Protein AF-A0A314XXP6-F1 (afdb_monomer_lite)

Structure (mmCIF, N/CA/C/O backbone):
data_AF-A0A314XXP6-F1
#
_entry.id   AF-A0A314XXP6-F1
#
loop_
_atom_site.group_PDB
_atom_site.id
_atom_site.type_symbol
_atom_site.label_atom_id
_atom_site.label_alt_id
_atom_site.label_comp_id
_atom_site.label_asym_id
_atom_site.label_entity_id
_atom_site.label_seq_id
_atom_site.pdbx_PDB_ins_code
_atom_site.Cartn_x
_atom_site.Cartn_y
_atom_site.Cartn_z
_atom_site.occupancy
_atom_site.B_iso_or_equiv
_atom_site.auth_seq_id
_atom_site.auth_comp_id
_atom_site.auth_asym_id
_atom_site.auth_atom_id
_atom_site.pdbx_PDB_model_num
ATOM 1 N N . MET A 1 1 ? 7.974 -6.947 3.186 1.00 59.69 1 MET A N 1
ATOM 2 C CA . MET A 1 1 ? 8.260 -8.046 2.240 1.00 59.69 1 MET A CA 1
ATOM 3 C C . MET A 1 1 ? 9.757 -8.037 1.919 1.00 59.69 1 MET A C 1
ATOM 5 O O . MET A 1 1 ? 10.365 -6.996 2.116 1.00 59.69 1 MET A O 1
ATOM 9 N N . ASN A 1 2 ? 10.394 -9.140 1.501 1.00 65.62 2 ASN A N 1
ATOM 10 C CA . ASN A 1 2 ? 11.787 -9.049 1.025 1.00 65.62 2 ASN A CA 1
ATOM 11 C C . ASN A 1 2 ? 11.771 -8.589 -0.443 1.00 65.62 2 ASN A C 1
ATOM 13 O O . ASN A 1 2 ? 11.155 -9.261 -1.271 1.00 65.62 2 ASN A O 1
ATOM 17 N N . ALA A 1 3 ? 12.417 -7.459 -0.739 1.00 60.09 3 ALA A N 1
ATOM 18 C CA . ALA A 1 3 ? 12.481 -6.868 -2.074 1.00 60.09 3 ALA A CA 1
ATOM 19 C C . ALA A 1 3 ? 13.053 -7.833 -3.124 1.00 60.09 3 ALA A C 1
ATOM 21 O O . ALA A 1 3 ? 12.589 -7.831 -4.262 1.00 60.09 3 ALA A O 1
ATOM 22 N N . ASP A 1 4 ? 13.978 -8.708 -2.724 1.00 67.06 4 ASP A N 1
ATOM 23 C CA . ASP A 1 4 ? 14.649 -9.641 -3.634 1.00 67.06 4 ASP A CA 1
ATOM 24 C C . ASP A 1 4 ? 13.693 -10.699 -4.202 1.00 67.06 4 ASP A C 1
ATOM 26 O O . ASP A 1 4 ? 13.876 -11.172 -5.317 1.00 67.06 4 ASP A O 1
ATOM 30 N N . ARG A 1 5 ? 12.622 -11.029 -3.465 1.00 84.12 5 ARG A N 1
ATOM 31 C CA . ARG A 1 5 ? 11.625 -12.029 -3.882 1.00 84.12 5 ARG A CA 1
ATOM 32 C C . ARG A 1 5 ? 10.406 -11.433 -4.577 1.00 84.12 5 ARG A C 1
ATOM 34 O O . ARG A 1 5 ? 9.581 -12.180 -5.092 1.00 84.12 5 ARG A O 1
ATOM 41 N N . LEU A 1 6 ? 10.263 -10.106 -4.579 1.00 87.06 6 LEU A N 1
ATOM 42 C CA . LEU A 1 6 ? 9.166 -9.436 -5.280 1.00 87.06 6 LEU A CA 1
ATOM 43 C C . LEU A 1 6 ? 9.270 -9.678 -6.785 1.00 87.06 6 LEU A C 1
ATOM 45 O O . LEU A 1 6 ? 8.284 -10.026 -7.417 1.00 87.06 6 LEU A O 1
ATOM 49 N N . LEU A 1 7 ? 10.472 -9.535 -7.344 1.00 88.31 7 LEU A N 1
ATOM 50 C CA . LEU A 1 7 ? 10.697 -9.678 -8.783 1.00 88.31 7 LEU A CA 1
ATOM 51 C C . LEU A 1 7 ? 10.479 -11.118 -9.271 1.00 88.31 7 LEU A C 1
ATOM 53 O O . LEU A 1 7 ? 10.119 -11.319 -10.423 1.00 88.31 7 LEU A O 1
ATOM 57 N N . GLU A 1 8 ? 10.643 -12.110 -8.391 1.00 90.12 8 GLU A N 1
ATOM 58 C CA . GLU A 1 8 ? 10.444 -13.532 -8.708 1.00 90.12 8 GLU A CA 1
ATOM 59 C C . GLU A 1 8 ? 8.974 -13.901 -8.967 1.00 90.12 8 GLU A C 1
ATOM 61 O O . GLU A 1 8 ? 8.707 -14.945 -9.557 1.00 90.12 8 GLU A O 1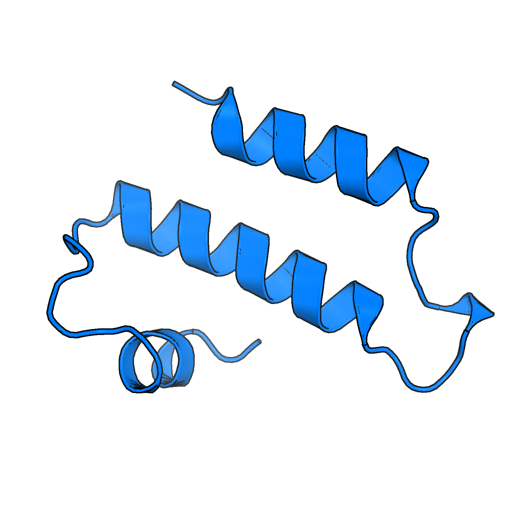
ATOM 66 N N . ILE A 1 9 ? 8.023 -13.088 -8.490 1.00 89.06 9 ILE A N 1
ATOM 67 C CA . ILE A 1 9 ? 6.580 -13.368 -8.583 1.00 89.06 9 ILE A CA 1
ATOM 68 C C . ILE A 1 9 ? 5.853 -12.487 -9.606 1.00 89.06 9 ILE A C 1
ATOM 70 O O . ILE A 1 9 ? 4.641 -12.631 -9.769 1.00 89.06 9 ILE A O 1
ATOM 74 N N . LEU A 1 10 ? 6.561 -11.556 -10.251 1.00 89.56 10 LEU A N 1
ATOM 75 C CA . LEU A 1 10 ? 5.984 -10.688 -11.274 1.00 89.56 10 LEU A CA 1
ATOM 76 C C . LEU A 1 10 ? 5.869 -11.436 -12.604 1.00 89.56 10 LEU A C 1
ATOM 78 O O . LEU A 1 10 ? 6.732 -12.236 -12.960 1.00 89.56 10 LEU A O 1
ATOM 82 N N . ASP A 1 11 ? 4.790 -11.155 -13.330 1.00 90.69 11 ASP A N 1
ATOM 83 C CA . ASP A 1 11 ? 4.617 -11.605 -14.710 1.00 90.69 11 ASP A CA 1
ATOM 84 C C . ASP A 1 11 ? 5.681 -10.939 -15.599 1.00 90.69 11 ASP A C 1
ATOM 86 O O . ASP A 1 11 ? 6.055 -9.784 -15.372 1.00 90.69 11 ASP A O 1
ATOM 90 N N . ASP A 1 12 ? 6.172 -11.656 -16.609 1.00 88.75 12 ASP A N 1
ATOM 91 C CA . ASP A 1 12 ? 7.217 -11.166 -17.512 1.00 88.75 12 ASP A CA 1
ATOM 92 C C . ASP A 1 12 ? 6.753 -9.972 -18.361 1.00 88.75 12 ASP A C 1
ATOM 94 O O . ASP A 1 12 ? 7.575 -9.217 -18.884 1.00 88.75 12 ASP A O 1
ATOM 98 N N . GLN A 1 13 ? 5.440 -9.753 -18.445 1.00 91.81 13 GLN A N 1
ATOM 99 C CA . GLN A 1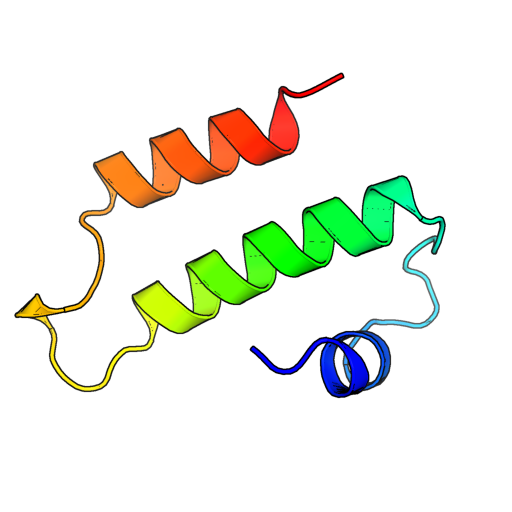 13 ? 4.831 -8.598 -19.096 1.00 91.81 13 GLN A CA 1
ATOM 100 C C . GLN A 1 13 ? 4.844 -7.322 -18.244 1.00 91.81 13 GLN A C 1
ATOM 102 O O . GLN A 1 13 ? 4.508 -6.254 -18.762 1.00 91.81 13 GLN A O 1
ATOM 107 N N . VAL A 1 14 ? 5.197 -7.392 -16.956 1.00 88.62 14 VAL A N 1
ATOM 108 C CA . VAL A 1 14 ? 5.269 -6.199 -16.104 1.00 88.62 14 VAL A CA 1
ATOM 109 C C . VAL A 1 14 ? 6.496 -5.374 -16.511 1.00 88.62 14 VAL A C 1
ATOM 111 O O . VAL A 1 14 ? 7.623 -5.851 -16.375 1.00 88.62 14 VAL A O 1
ATOM 114 N N . PRO A 1 15 ? 6.327 -4.128 -16.991 1.00 88.94 15 PRO A N 1
ATOM 115 C CA . PRO A 1 15 ? 7.465 -3.287 -17.331 1.00 88.94 15 PRO A CA 1
ATOM 116 C C . PRO A 1 15 ? 8.233 -2.931 -16.057 1.00 88.94 15 PRO A C 1
ATOM 118 O O . PRO A 1 15 ? 7.670 -2.370 -15.121 1.00 88.94 15 PRO A O 1
ATOM 121 N N . LEU A 1 16 ? 9.526 -3.251 -16.020 1.00 89.25 16 LEU A N 1
ATOM 122 C CA . LEU A 1 16 ? 10.380 -2.972 -14.869 1.00 89.25 16 LEU A CA 1
ATOM 123 C C . LEU A 1 16 ? 11.258 -1.753 -15.143 1.00 89.25 16 LEU A C 1
ATOM 125 O O . LEU A 1 16 ? 12.092 -1.751 -16.047 1.00 89.25 16 LEU A O 1
ATOM 129 N N . ASN A 1 17 ? 11.084 -0.725 -14.321 1.00 90.75 17 ASN A N 1
ATOM 130 C CA . ASN A 1 17 ? 12.029 0.368 -14.136 1.00 90.75 17 ASN A CA 1
ATOM 131 C C . ASN A 1 17 ? 12.131 0.665 -12.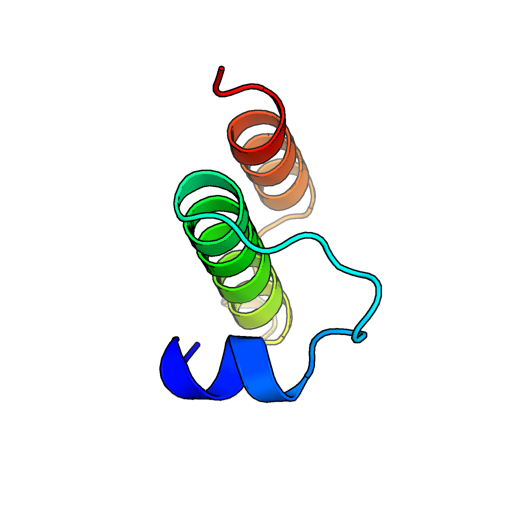628 1.00 90.75 17 ASN A C 1
ATOM 133 O O . ASN A 1 17 ? 11.362 0.113 -11.840 1.00 90.75 17 ASN A O 1
ATOM 137 N N . GLU A 1 18 ? 13.085 1.497 -12.213 1.00 88.31 18 GLU A N 1
ATOM 138 C CA . GLU A 1 18 ? 13.306 1.775 -10.785 1.00 88.31 18 GLU A CA 1
ATOM 139 C C . GLU A 1 18 ? 12.056 2.344 -10.094 1.00 88.31 18 GLU A C 1
ATOM 141 O O . GLU A 1 18 ? 11.703 1.888 -9.011 1.00 88.31 18 GLU A O 1
ATOM 146 N N . GLU A 1 19 ? 11.337 3.258 -10.748 1.00 89.06 19 GLU A N 1
ATOM 147 C CA . GLU A 1 19 ? 10.115 3.880 -10.223 1.00 89.06 19 GLU A CA 1
ATOM 148 C C . GLU A 1 19 ? 8.993 2.856 -9.987 1.00 89.06 19 GLU A C 1
ATOM 150 O O . GLU A 1 19 ? 8.426 2.779 -8.897 1.00 89.06 19 GLU A O 1
ATOM 155 N N . ILE A 1 20 ? 8.722 2.004 -10.977 1.00 89.31 20 ILE A N 1
ATOM 156 C CA . ILE A 1 20 ? 7.721 0.939 -10.889 1.00 89.31 20 ILE A CA 1
ATOM 157 C C . ILE A 1 20 ? 8.124 -0.077 -9.818 1.00 89.31 20 ILE A C 1
ATOM 159 O O . ILE A 1 20 ? 7.271 -0.551 -9.070 1.00 89.31 20 ILE A O 1
ATOM 163 N N . ILE A 1 21 ? 9.412 -0.415 -9.710 1.00 89.69 21 ILE A N 1
ATOM 164 C CA . ILE A 1 21 ? 9.896 -1.341 -8.680 1.00 89.69 21 ILE A CA 1
ATOM 165 C C . ILE A 1 21 ? 9.646 -0.768 -7.281 1.00 89.69 21 ILE A C 1
ATOM 167 O O . ILE A 1 21 ? 9.185 -1.509 -6.412 1.00 89.69 21 ILE A O 1
ATOM 171 N N . GLU A 1 22 ? 9.893 0.524 -7.054 1.00 90.00 22 GLU A N 1
ATOM 172 C CA . GLU A 1 22 ? 9.586 1.174 -5.774 1.00 90.00 22 GLU A CA 1
ATOM 173 C C . GLU A 1 22 ? 8.079 1.183 -5.482 1.00 90.00 22 GLU A C 1
ATOM 175 O O . GLU A 1 22 ? 7.661 0.751 -4.406 1.00 90.00 22 GLU A O 1
ATOM 180 N N . GLN A 1 23 ? 7.238 1.543 -6.455 1.00 91.31 23 GLN A N 1
ATOM 181 C CA . GLN A 1 23 ? 5.781 1.485 -6.286 1.00 91.31 23 GLN A CA 1
ATOM 182 C C . GLN A 1 23 ? 5.299 0.066 -5.951 1.00 91.31 23 GLN A C 1
ATOM 184 O O . GLN A 1 23 ? 4.501 -0.131 -5.031 1.00 91.31 23 GLN A O 1
ATOM 189 N N . LEU A 1 24 ? 5.814 -0.951 -6.648 1.00 91.88 24 LEU A N 1
ATOM 190 C CA . LEU A 1 24 ? 5.485 -2.350 -6.379 1.00 91.88 24 LEU A CA 1
ATOM 191 C C . LEU A 1 24 ? 5.940 -2.784 -4.980 1.00 91.88 24 LEU A C 1
ATOM 193 O O . LEU A 1 24 ? 5.221 -3.544 -4.327 1.00 91.88 24 LEU A O 1
ATOM 197 N N . ARG A 1 25 ? 7.087 -2.296 -4.485 1.00 91.44 25 ARG A N 1
ATOM 198 C CA . ARG A 1 25 ? 7.532 -2.545 -3.102 1.00 91.44 25 ARG A CA 1
ATOM 199 C C . ARG A 1 25 ? 6.534 -1.986 -2.095 1.00 91.44 25 ARG A C 1
ATOM 201 O O . ARG A 1 25 ? 6.154 -2.707 -1.172 1.00 91.44 25 ARG A O 1
ATOM 208 N N . GLU A 1 26 ? 6.059 -0.760 -2.295 1.00 94.06 26 GLU A N 1
ATOM 209 C CA . GLU A 1 26 ? 5.071 -0.136 -1.409 1.00 94.06 26 GLU A CA 1
ATOM 210 C C . GLU A 1 26 ? 3.737 -0.898 -1.401 1.00 94.06 26 GLU A C 1
ATOM 212 O O . GLU A 1 26 ? 3.205 -1.214 -0.330 1.00 94.06 26 GLU A O 1
ATOM 217 N N . VAL A 1 27 ? 3.229 -1.279 -2.580 1.00 94.00 27 VAL A N 1
ATOM 218 C CA . VAL A 1 27 ? 2.006 -2.095 -2.700 1.00 94.00 27 VAL A CA 1
ATOM 219 C C . VAL A 1 27 ? 2.177 -3.437 -1.994 1.00 94.00 27 VAL A C 1
ATOM 221 O O . VAL A 1 27 ? 1.287 -3.886 -1.268 1.00 94.00 27 VAL A O 1
ATOM 224 N N . ALA A 1 28 ? 3.319 -4.090 -2.178 1.00 94.12 28 ALA A N 1
ATOM 225 C CA . ALA A 1 28 ? 3.558 -5.409 -1.621 1.00 94.12 28 ALA A CA 1
ATOM 226 C C . ALA A 1 28 ? 3.742 -5.381 -0.092 1.00 94.12 28 ALA A C 1
ATOM 228 O O . ALA A 1 28 ? 3.313 -6.300 0.618 1.00 94.12 28 ALA A O 1
ATOM 229 N N . ASP A 1 29 ? 4.304 -4.299 0.445 1.00 94.31 29 ASP A N 1
ATOM 230 C CA . ASP A 1 29 ? 4.347 -4.045 1.883 1.00 94.31 29 ASP A CA 1
ATOM 231 C C . ASP A 1 29 ? 2.958 -3.761 2.462 1.00 94.31 29 ASP A C 1
ATOM 233 O O . ASP A 1 29 ? 2.624 -4.282 3.533 1.00 94.31 29 ASP A O 1
ATOM 237 N N . LEU A 1 30 ? 2.114 -3.004 1.757 1.00 96.81 30 LEU A N 1
ATOM 238 C CA . LEU A 1 30 ? 0.718 -2.805 2.144 1.00 96.81 30 LEU A CA 1
ATOM 239 C C . LEU A 1 30 ? -0.054 -4.133 2.151 1.00 96.81 30 LEU A C 1
ATOM 241 O O . LEU A 1 30 ? -0.691 -4.470 3.152 1.00 96.81 30 LEU A O 1
ATOM 245 N N . ALA A 1 31 ? 0.072 -4.936 1.093 1.00 95.88 31 ALA A N 1
ATOM 246 C CA . ALA A 1 31 ? -0.534 -6.263 1.010 1.00 95.88 31 ALA A CA 1
ATOM 247 C C . ALA A 1 31 ? -0.049 -7.183 2.146 1.00 95.88 31 ALA A C 1
ATOM 249 O O . ALA A 1 31 ? -0.854 -7.863 2.786 1.00 95.88 31 ALA A O 1
ATOM 250 N N . SER A 1 32 ? 1.247 -7.143 2.473 1.00 94.81 32 SER A N 1
ATOM 251 C CA . SER A 1 32 ? 1.818 -7.891 3.601 1.00 94.81 32 SER A CA 1
ATOM 252 C C . SER A 1 32 ? 1.175 -7.501 4.940 1.00 94.81 32 SER A C 1
ATOM 254 O O . SER A 1 32 ? 0.907 -8.370 5.771 1.00 94.81 32 SER A O 1
ATOM 256 N N . LYS A 1 33 ? 0.883 -6.209 5.162 1.00 96.69 33 LYS A N 1
ATOM 257 C CA . LYS A 1 33 ? 0.182 -5.730 6.370 1.00 96.69 33 LYS A CA 1
ATOM 258 C C . LYS A 1 33 ? -1.269 -6.227 6.420 1.00 96.69 33 LYS A C 1
ATOM 260 O O . LYS A 1 33 ? -1.732 -6.633 7.485 1.00 96.69 33 LYS A O 1
ATOM 265 N N . CYS A 1 34 ? -1.969 -6.253 5.285 1.00 98.12 34 CYS A N 1
ATOM 266 C CA . CYS A 1 34 ? -3.337 -6.778 5.179 1.00 98.12 34 CYS A CA 1
ATOM 267 C C . CYS A 1 34 ? -3.442 -8.275 5.514 1.00 98.12 34 CYS A C 1
ATOM 269 O O . CYS A 1 34 ? -4.489 -8.733 5.969 1.00 98.12 34 CYS A O 1
ATOM 271 N N . LEU A 1 35 ? -2.358 -9.030 5.324 1.00 96.75 35 LEU A N 1
ATOM 272 C CA . LEU A 1 35 ? -2.296 -10.476 5.549 1.00 96.75 35 LEU A CA 1
ATOM 273 C C . LEU A 1 35 ? -1.726 -10.870 6.920 1.00 96.75 35 LEU A C 1
ATOM 275 O O . LEU A 1 35 ? -1.428 -12.044 7.145 1.00 96.75 35 LEU A O 1
ATOM 279 N N . ARG A 1 36 ? -1.580 -9.930 7.864 1.00 97.44 36 ARG A N 1
ATOM 280 C CA . ARG A 1 36 ? -1.133 -10.269 9.223 1.00 97.44 36 ARG A CA 1
ATOM 281 C C . ARG A 1 36 ? -2.070 -11.281 9.883 1.00 97.44 36 ARG A C 1
ATOM 283 O O . ARG A 1 36 ? -3.296 -11.223 9.745 1.00 97.44 36 ARG A O 1
ATOM 290 N N . MET A 1 37 ? -1.470 -12.210 10.628 1.00 97.31 37 MET A N 1
ATOM 291 C CA . MET A 1 37 ? -2.184 -13.316 11.276 1.00 97.31 37 MET A CA 1
ATOM 292 C C . MET A 1 37 ? -3.281 -12.812 12.213 1.00 97.31 37 MET A C 1
ATOM 294 O O . MET A 1 37 ? -4.403 -13.315 12.190 1.00 97.31 37 MET A O 1
ATOM 298 N N . ARG A 1 38 ? -2.951 -11.789 13.000 1.00 97.88 38 ARG A N 1
ATOM 299 C CA . ARG A 1 38 ? -3.845 -11.119 13.937 1.00 97.88 38 ARG A CA 1
ATOM 300 C C . ARG A 1 38 ? -4.655 -10.045 13.223 1.00 97.88 38 ARG A C 1
ATOM 302 O O . ARG A 1 38 ? -4.086 -9.184 12.553 1.00 97.88 38 ARG A O 1
ATOM 309 N N . GLY A 1 39 ? -5.979 -10.111 13.349 1.00 97.56 39 GLY A N 1
ATOM 310 C CA . GLY A 1 39 ? -6.895 -9.200 12.657 1.00 97.56 39 GLY A CA 1
ATOM 311 C C . GLY A 1 39 ? -6.732 -7.749 13.107 1.00 97.56 39 GLY A C 1
ATOM 312 O O . GLY A 1 39 ? -6.813 -6.841 12.292 1.00 97.56 39 GLY A O 1
ATOM 313 N N . GLU A 1 40 ? -6.424 -7.550 14.383 1.00 97.62 40 GLU A N 1
ATOM 314 C CA . GLU A 1 40 ? -6.161 -6.260 15.017 1.00 97.62 40 GLU A CA 1
ATOM 315 C C . GLU A 1 40 ? -4.878 -5.575 14.526 1.00 97.62 40 GLU A C 1
ATOM 317 O O . GLU A 1 40 ? -4.729 -4.367 14.678 1.00 97.62 40 GLU A O 1
ATOM 322 N N . GLU A 1 41 ? -3.953 -6.323 13.918 1.00 97.75 41 GLU A N 1
ATOM 323 C CA . GLU A 1 41 ? -2.729 -5.765 13.337 1.00 97.75 41 GLU A CA 1
ATOM 324 C C . GLU A 1 41 ? -2.902 -5.364 11.866 1.00 97.75 41 GLU A C 1
ATOM 326 O O . GLU A 1 41 ? -1.982 -4.769 11.287 1.00 97.75 41 GLU A O 1
ATOM 331 N N . ARG A 1 42 ? -4.036 -5.727 11.249 1.00 98.50 42 ARG A N 1
ATOM 332 C CA . ARG A 1 42 ? -4.359 -5.388 9.862 1.00 98.50 42 ARG A CA 1
ATOM 333 C C . ARG A 1 42 ? -4.841 -3.936 9.791 1.00 98.50 42 ARG A C 1
ATOM 335 O O . ARG A 1 42 ? -5.555 -3.486 10.687 1.00 98.50 42 ARG A O 1
ATOM 342 N N . PRO A 1 43 ? -4.488 -3.199 8.729 1.00 98.44 43 PRO A N 1
ATOM 343 C CA . PRO A 1 43 ? -5.006 -1.852 8.519 1.00 98.44 43 PRO A CA 1
ATOM 344 C C . PRO A 1 43 ? -6.524 -1.875 8.298 1.00 98.44 43 PRO A C 1
ATOM 346 O O . PRO A 1 43 ? -7.075 -2.849 7.776 1.00 98.44 43 PRO A O 1
ATOM 349 N N . ALA A 1 44 ? -7.207 -0.784 8.652 1.00 98.38 44 ALA A N 1
ATOM 350 C CA . ALA A 1 44 ? -8.600 -0.622 8.259 1.00 98.38 44 ALA A CA 1
ATOM 351 C C . ALA A 1 44 ? -8.678 -0.346 6.752 1.00 98.38 44 ALA A C 1
ATOM 353 O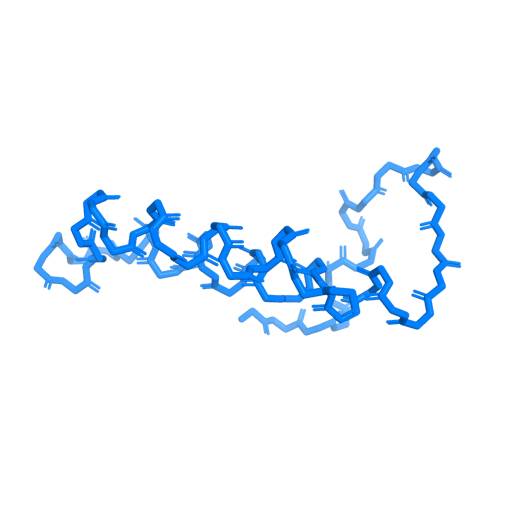 O . ALA A 1 44 ? -7.776 0.253 6.171 1.00 98.38 44 ALA A O 1
ATOM 354 N N . MET A 1 45 ? -9.787 -0.719 6.109 1.00 98.00 45 MET A N 1
ATOM 355 C CA . MET A 1 45 ? -9.907 -0.570 4.653 1.00 98.00 45 MET A CA 1
ATOM 356 C C . MET A 1 45 ? -9.783 0.890 4.186 1.00 98.00 45 MET A C 1
ATOM 358 O O . MET A 1 45 ? -9.215 1.146 3.134 1.00 98.00 45 MET A O 1
ATOM 362 N N . LYS A 1 4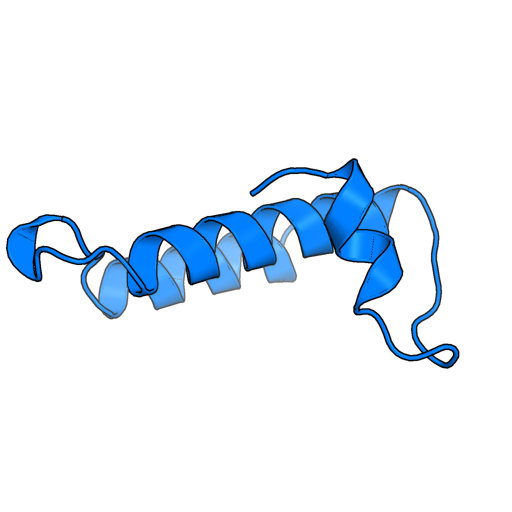6 ? -10.217 1.859 5.003 1.00 98.00 46 LYS A N 1
ATOM 363 C CA . LYS A 1 46 ? -9.997 3.293 4.743 1.00 98.00 46 LYS A CA 1
ATOM 364 C C . LYS A 1 46 ? -8.509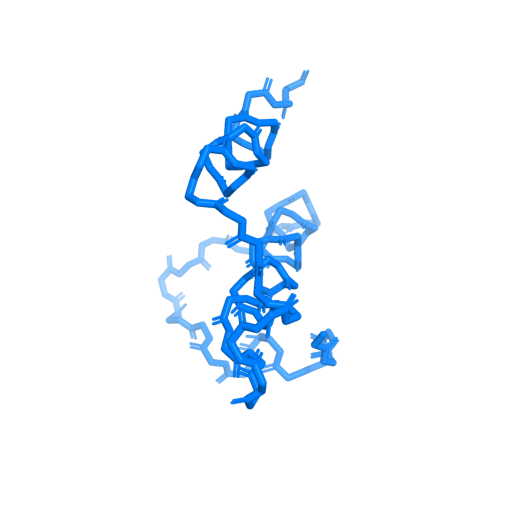 3.667 4.655 1.00 98.00 46 LYS A C 1
ATOM 366 O O . LYS A 1 46 ? -8.143 4.500 3.837 1.00 98.00 46 LYS A O 1
ATOM 371 N N . ASP A 1 47 ? -7.665 3.037 5.473 1.00 98.31 47 ASP A N 1
ATOM 372 C CA . ASP A 1 47 ? -6.227 3.305 5.516 1.00 98.31 47 ASP A CA 1
ATOM 373 C C . ASP A 1 47 ? -5.549 2.633 4.316 1.00 98.31 47 ASP A C 1
ATOM 375 O O . ASP A 1 47 ? -4.647 3.202 3.713 1.00 98.31 47 ASP A O 1
ATOM 379 N N . VAL A 1 48 ? -6.036 1.450 3.919 1.00 98.06 48 VAL A N 1
ATOM 380 C CA . VAL A 1 48 ? -5.608 0.772 2.686 1.00 98.06 48 VAL A CA 1
ATOM 381 C C . VAL A 1 48 ? -5.951 1.613 1.456 1.00 98.06 48 VAL A C 1
ATOM 383 O O . VAL A 1 48 ? -5.099 1.776 0.589 1.00 98.06 48 VAL A O 1
ATOM 386 N N . THR A 1 49 ? -7.161 2.177 1.378 1.00 97.94 49 THR A N 1
ATOM 387 C CA . THR A 1 49 ? -7.551 3.080 0.284 1.00 97.94 49 THR A CA 1
ATOM 388 C C . THR A 1 49 ? -6.651 4.310 0.233 1.00 97.94 49 THR A C 1
ATOM 390 O O . THR A 1 49 ? -6.101 4.595 -0.824 1.00 97.94 49 THR A O 1
ATOM 393 N N . ALA A 1 50 ? -6.447 4.992 1.363 1.00 97.06 50 ALA A N 1
ATOM 394 C CA . ALA A 1 50 ? -5.601 6.183 1.420 1.00 97.06 50 ALA A CA 1
ATOM 395 C C . ALA A 1 50 ? -4.150 5.892 0.998 1.00 97.06 50 ALA A C 1
ATOM 397 O O . ALA A 1 50 ? -3.535 6.682 0.284 1.00 97.06 50 ALA A O 1
ATOM 398 N N . GLU A 1 51 ? -3.605 4.743 1.404 1.00 97.00 51 GLU A N 1
ATOM 399 C CA . GLU A 1 51 ? -2.247 4.349 1.034 1.00 97.00 51 GLU A CA 1
ATOM 400 C C . GLU A 1 51 ? -2.137 3.990 -0.454 1.00 97.00 51 GLU A C 1
ATOM 402 O O . GLU A 1 51 ? -1.188 4.404 -1.113 1.00 97.00 51 GLU A O 1
ATOM 407 N N . LEU A 1 52 ? -3.123 3.285 -1.018 1.00 96.94 52 LEU A N 1
ATOM 408 C CA . LEU A 1 52 ? -3.160 3.012 -2.459 1.00 96.94 52 LEU A CA 1
ATOM 409 C C . LEU A 1 52 ? -3.292 4.298 -3.279 1.00 96.94 52 LEU A C 1
ATOM 411 O O . LEU A 1 52 ? -2.609 4.446 -4.287 1.00 96.94 52 LEU A O 1
ATOM 415 N N . GLU A 1 53 ? -4.125 5.243 -2.841 1.00 95.75 53 GLU A N 1
ATOM 416 C CA . GLU A 1 53 ? -4.229 6.562 -3.470 1.00 95.75 53 GLU A CA 1
ATOM 417 C C . GLU A 1 53 ? -2.894 7.305 -3.420 1.00 95.75 53 GLU A C 1
ATOM 419 O O . GLU A 1 53 ? -2.492 7.884 -4.425 1.00 95.75 53 GLU A O 1
ATOM 424 N N . ARG A 1 54 ? -2.170 7.263 -2.294 1.00 94.94 54 ARG A N 1
ATOM 425 C CA . ARG A 1 54 ? -0.825 7.846 -2.196 1.00 94.94 54 ARG A CA 1
ATOM 426 C C . ARG A 1 54 ? 0.133 7.200 -3.197 1.00 94.94 54 ARG A C 1
ATOM 428 O O . ARG A 1 54 ? 0.812 7.922 -3.920 1.00 94.94 54 ARG A O 1
ATOM 435 N N . ILE A 1 55 ? 0.172 5.869 -3.262 1.00 94.25 55 ILE A N 1
ATOM 436 C CA . ILE A 1 55 ? 1.083 5.131 -4.149 1.00 94.25 55 ILE A CA 1
ATOM 437 C C . ILE A 1 55 ? 0.798 5.453 -5.623 1.00 94.25 55 ILE A C 1
ATOM 439 O O . ILE A 1 55 ? 1.725 5.713 -6.382 1.00 94.25 55 ILE A O 1
ATOM 443 N N . ILE A 1 56 ? -0.477 5.475 -6.022 1.00 87.44 56 ILE A N 1
ATOM 444 C CA . ILE A 1 56 ? -0.885 5.687 -7.421 1.00 87.44 56 ILE A CA 1
ATOM 445 C C . ILE A 1 56 ? -0.767 7.162 -7.839 1.00 87.44 56 ILE A C 1
ATOM 447 O O . ILE A 1 56 ? -0.497 7.446 -9.003 1.00 87.44 56 ILE A O 1
ATOM 451 N N . ASN A 1 57 ? -0.977 8.108 -6.917 1.00 84.62 57 ASN A N 1
ATOM 452 C CA . ASN A 1 57 ? -1.029 9.539 -7.240 1.00 84.62 57 ASN A CA 1
ATOM 453 C C . ASN A 1 57 ? 0.298 10.286 -7.041 1.00 84.62 57 ASN A C 1
ATOM 455 O O . ASN A 1 57 ? 0.345 11.491 -7.296 1.00 84.62 57 ASN A O 1
ATOM 459 N N . THR A 1 58 ? 1.363 9.624 -6.590 1.00 63.66 58 THR A N 1
ATOM 460 C CA . THR A 1 58 ? 2.691 10.249 -6.538 1.00 63.66 58 THR A CA 1
ATOM 461 C C . THR A 1 58 ? 3.293 10.214 -7.950 1.00 63.66 58 THR A C 1
ATOM 463 O O . THR A 1 58 ? 3.772 9.168 -8.373 1.00 63.66 58 THR A O 1
ATOM 466 N N . ASN A 1 59 ? 3.204 11.342 -8.674 1.00 50.22 59 ASN A N 1
ATOM 467 C CA . ASN A 1 59 ? 4.000 11.675 -9.870 1.00 50.22 59 ASN A CA 1
ATOM 468 C C . ASN A 1 59 ? 4.984 12.796 -9.521 1.00 50.22 59 ASN A C 1
ATOM 470 O O . ASN A 1 59 ? 4.548 13.732 -8.805 1.00 50.22 59 ASN A O 1
#

Foldseek 3Di:
DPLVCLVVPDDPPDDDDPLVSVLSVQLVVLVVQCPDPDNVSHDDVVVSVVSNCVSVVDD

Sequence (59 aa):
MNADRLLEILDDQVPLNEEIIEQLREVADLASKCLRMRGEERPAMKDVTAELERIINTN

Secondary structure (DSSP, 8-state):
--HHHHGGGS-TTSPP-HHHHHHHHHHHHHHHHHT-SSGGGSPPHHHHHHHHHHHHH--

pLDDT: mean 90.15, std 10.69, range [50.22, 98.5]

Radius of gyration: 12.59 Å; chains: 1; bounding box: 25×25×34 Å

Organism: NCBI:txid2094558